Protein AF-A0A7V4UY70-F1 (afdb_monomer)

Secondary structure (DSSP, 8-state):
--GGGS--TT-EEEEEEE-TT--EEEEEEPPPEE-SSS-EE----SSHHHHHHHH--EEEEEEE-SSSSS-EEEEEEE------SSHHHHHHHHHHHHHH-HHHHHH-

Foldseek 3Di:
DFLVVADDPPKWKKKWFAAPVRRIDIDTADDWDDPGRADTDADDFPDDRVVRCVRPQWMKMWIGDPDPDRDTDIDIDGHPDDDDDDDVLLVNLVVLCVPPNNVRSVRD

Sequence (108 aa):
MKLAELFPEGGRGVIGTADQNGVVNLAVFAIPHVIDEETLAWGFTEGRSMQNLRLNPHASYLYLAPSRGHSGWRLALTLKQEVGEGELLAEIQSRAAEAAGPQAGSAI

Mean predicted aligned error: 2.85 Å

Solvent-accessible surface area (backbone atoms only — not comparable to full-atom values): 6433 Å² total; per-residue (Å²): 134,59,52,88,75,69,68,66,82,82,44,49,32,34,41,34,29,24,38,81,86,63,57,72,46,77,43,83,41,75,78,63,47,72,76,49,82,88,44,71,45,76,76,55,44,102,42,71,64,51,58,14,38,78,66,26,41,52,34,38,41,39,39,39,46,75,60,87,78,97,44,64,53,72,47,84,45,65,69,86,82,87,78,95,68,60,69,68,48,53,51,46,26,49,52,33,21,74,76,68,35,62,68,48,18,75,51,75

Nearest PDB structures (foldseek):
  1nrg-assembly1_A-2  TM=8.723E-01  e=3.492E-02  Homo sapiens
  6ymh-assembly1_BBB  TM=8.467E-01  e=3.941E-02  Escherichia coli K-12
  8qyt-assembly1_A-2  TM=8.332E-01  e=4.187E-02  Homo sapiens
  8qyw-assembly1_A-2  TM=7.760E-01  e=3.492E-02  Homo sapiens
  2ig6-assembly1_B  TM=7.554E-01  e=4.427E-01  Clostridium acetobutylicum

pLDDT: mean 95.32, std 3.79, range [74.06, 98.75]

Structure (mmCIF, N/CA/C/O backbone):
data_AF-A0A7V4UY70-F1
#
_entry.id   AF-A0A7V4UY70-F1
#
loop_
_atom_site.group_PDB
_atom_site.id
_atom_site.type_symbol
_atom_site.label_atom_id
_atom_site.label_alt_id
_atom_site.label_comp_id
_atom_site.label_asym_id
_atom_site.label_entity_id
_atom_site.label_seq_id
_atom_site.pdbx_PDB_ins_code
_atom_site.Cartn_x
_atom_site.Cartn_y
_atom_site.Cartn_z
_atom_site.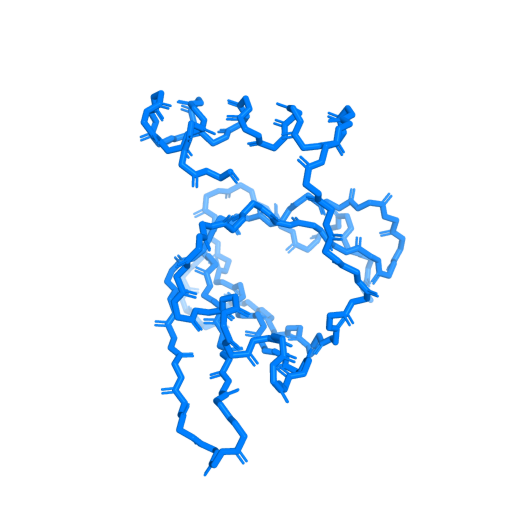occupancy
_atom_site.B_iso_or_equiv
_atom_site.auth_seq_id
_atom_site.auth_comp_id
_atom_site.auth_asym_id
_atom_site.auth_atom_id
_atom_site.pdbx_PDB_model_num
ATOM 1 N N . MET A 1 1 ? 11.320 -6.000 11.480 1.00 74.06 1 MET A N 1
ATOM 2 C CA . MET A 1 1 ? 11.792 -5.418 10.203 1.00 74.06 1 MET A CA 1
ATOM 3 C C . MET A 1 1 ? 11.284 -3.996 10.155 1.00 74.06 1 MET A C 1
ATOM 5 O O . MET A 1 1 ? 10.153 -3.793 10.576 1.00 74.06 1 MET A O 1
ATOM 9 N N . LYS A 1 2 ? 12.090 -3.033 9.709 1.00 89.06 2 LYS A N 1
ATOM 10 C CA . LYS A 1 2 ? 11.640 -1.642 9.584 1.00 89.06 2 LYS A CA 1
ATOM 11 C C . LYS A 1 2 ? 10.913 -1.471 8.257 1.00 89.06 2 LYS A C 1
ATOM 13 O O . LYS A 1 2 ? 11.446 -1.905 7.241 1.00 89.06 2 LYS A O 1
ATOM 18 N N . LEU A 1 3 ? 9.738 -0.835 8.247 1.00 92.56 3 LEU A N 1
ATOM 19 C CA . LEU A 1 3 ? 8.944 -0.660 7.020 1.00 92.56 3 LEU A CA 1
ATOM 20 C C . LEU A 1 3 ? 9.731 0.018 5.887 1.00 92.56 3 LEU A C 1
ATOM 22 O O . LEU A 1 3 ? 9.587 -0.368 4.732 1.00 92.56 3 LEU A O 1
ATOM 26 N N . ALA A 1 4 ? 10.626 0.952 6.217 1.00 91.62 4 ALA A N 1
ATOM 27 C CA . ALA A 1 4 ? 11.481 1.646 5.250 1.00 91.62 4 ALA A CA 1
ATOM 28 C C . ALA A 1 4 ? 12.423 0.722 4.448 1.00 91.62 4 ALA A C 1
ATOM 30 O O . ALA A 1 4 ? 12.876 1.091 3.371 1.00 91.62 4 ALA A O 1
ATOM 31 N N . GLU A 1 5 ? 12.714 -0.481 4.947 1.00 91.12 5 GLU A N 1
ATOM 32 C CA . GLU A 1 5 ? 13.615 -1.452 4.306 1.00 91.12 5 GLU A CA 1
ATOM 33 C C . GLU A 1 5 ? 12.842 -2.525 3.513 1.00 91.12 5 GLU A C 1
ATOM 35 O O . GLU A 1 5 ? 13.437 -3.379 2.856 1.00 91.12 5 GLU A O 1
ATOM 40 N N . LEU A 1 6 ? 11.506 -2.493 3.572 1.00 91.88 6 LEU A N 1
ATOM 41 C CA . LEU A 1 6 ? 10.619 -3.538 3.063 1.00 91.88 6 LEU A CA 1
ATOM 42 C C . LEU A 1 6 ? 10.131 -3.311 1.634 1.00 91.88 6 LEU A C 1
ATOM 44 O O . LEU A 1 6 ? 9.166 -3.954 1.248 1.00 91.88 6 LEU A O 1
ATOM 48 N N . PHE A 1 7 ? 10.695 -2.408 0.836 1.00 93.69 7 PHE A N 1
ATOM 49 C CA . PHE A 1 7 ? 10.182 -2.196 -0.524 1.00 93.69 7 PHE A CA 1
ATOM 50 C C . PHE A 1 7 ? 11.286 -1.827 -1.522 1.00 93.69 7 PHE A C 1
ATOM 52 O O . PHE A 1 7 ? 11.294 -0.710 -2.034 1.00 93.69 7 PHE A O 1
ATOM 59 N N . PRO A 1 8 ? 12.226 -2.744 -1.826 1.00 92.12 8 PRO A N 1
ATOM 60 C CA . PRO A 1 8 ? 13.203 -2.497 -2.880 1.00 92.12 8 PRO A CA 1
ATOM 61 C C . PRO A 1 8 ? 12.530 -2.209 -4.235 1.00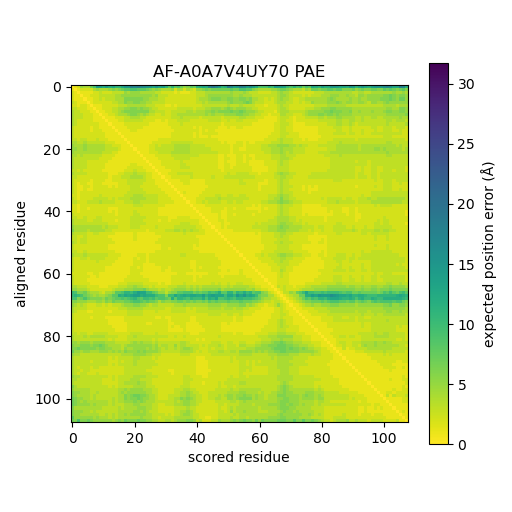 92.12 8 PRO A C 1
ATOM 63 O O . PRO A 1 8 ? 11.411 -2.651 -4.521 1.00 92.12 8 PRO A O 1
ATOM 66 N N . GLU A 1 9 ? 13.212 -1.458 -5.093 1.00 90.69 9 GLU A N 1
ATOM 67 C CA . GLU A 1 9 ? 12.687 -1.111 -6.415 1.00 90.69 9 GLU A CA 1
ATOM 68 C C . GLU A 1 9 ? 12.486 -2.347 -7.302 1.00 90.69 9 GLU A C 1
ATOM 70 O O . GLU A 1 9 ? 13.187 -3.349 -7.187 1.00 90.69 9 GLU A O 1
ATOM 75 N N . GLY A 1 10 ? 11.510 -2.288 -8.209 1.00 91.44 10 GLY A N 1
ATOM 76 C CA . GLY A 1 10 ? 11.231 -3.373 -9.157 1.00 91.44 10 GLY A CA 1
ATOM 77 C C . GLY A 1 10 ? 10.380 -4.524 -8.607 1.00 91.44 10 GLY A C 1
ATOM 78 O O . GLY A 1 10 ? 10.032 -5.429 -9.367 1.00 91.44 10 GLY A O 1
ATOM 79 N N . GLY A 1 11 ? 9.999 -4.491 -7.327 1.00 94.06 11 GLY A N 1
ATOM 80 C CA . GLY A 1 11 ? 9.050 -5.448 -6.756 1.00 94.06 11 GLY A CA 1
ATOM 81 C C . GLY A 1 11 ? 7.608 -5.278 -7.248 1.00 94.06 11 GLY A C 1
ATOM 82 O O . GLY A 1 11 ? 7.277 -4.396 -8.052 1.00 94.06 11 GLY A O 1
ATOM 83 N N . ARG A 1 12 ? 6.726 -6.154 -6.759 1.00 95.44 12 ARG A N 1
ATOM 84 C CA . ARG A 1 12 ? 5.288 -6.149 -7.077 1.00 95.44 12 ARG A CA 1
ATOM 85 C C . ARG A 1 12 ? 4.448 -6.282 -5.813 1.00 95.44 12 ARG A C 1
ATOM 87 O O . ARG A 1 12 ? 4.746 -7.116 -4.964 1.00 95.44 12 ARG A O 1
ATOM 94 N N . GLY A 1 13 ? 3.393 -5.478 -5.719 1.00 96.88 13 GLY A N 1
ATOM 95 C CA . GLY A 1 13 ? 2.430 -5.496 -4.624 1.00 96.88 13 GLY A CA 1
ATOM 96 C C . GLY A 1 13 ? 1.117 -6.161 -5.014 1.00 96.88 13 GLY A C 1
ATOM 97 O O . GLY A 1 13 ? 0.601 -5.936 -6.108 1.00 96.88 13 GLY A O 1
ATOM 98 N N . VAL A 1 14 ? 0.550 -6.949 -4.106 1.00 98.06 14 VAL A N 1
ATOM 99 C CA . VAL A 1 14 ? -0.822 -7.457 -4.197 1.00 98.06 14 VAL A CA 1
ATOM 100 C C . VAL A 1 14 ? -1.516 -7.187 -2.874 1.00 98.06 14 VAL A C 1
ATOM 102 O O . VAL A 1 14 ? -1.025 -7.607 -1.828 1.00 98.06 14 VAL A O 1
ATOM 105 N N . ILE A 1 15 ? -2.666 -6.517 -2.915 1.00 98.56 15 ILE A N 1
ATOM 106 C CA . ILE A 1 15 ? -3.502 -6.310 -1.736 1.00 98.56 15 ILE A CA 1
ATOM 107 C C . ILE A 1 15 ? -4.701 -7.250 -1.763 1.00 98.56 15 ILE A C 1
ATOM 109 O O . ILE A 1 15 ? -5.398 -7.379 -2.772 1.00 98.56 15 ILE A O 1
ATOM 113 N N . GLY A 1 16 ? -4.920 -7.917 -0.639 1.00 98.69 16 GLY A N 1
ATOM 114 C CA . GLY A 1 16 ? -6.076 -8.744 -0.365 1.00 98.69 16 GLY A CA 1
ATOM 115 C C . GLY A 1 16 ? -6.996 -8.085 0.643 1.00 98.69 16 GLY A C 1
ATOM 116 O O . GLY A 1 16 ? -6.550 -7.609 1.684 1.00 98.69 16 GLY A O 1
ATOM 117 N N . THR A 1 17 ? -8.281 -8.079 0.317 1.00 98.75 17 THR A N 1
ATOM 118 C CA . THR A 1 17 ? -9.379 -7.561 1.142 1.00 98.75 17 THR A CA 1
ATOM 119 C C . THR A 1 17 ? -10.526 -8.569 1.112 1.00 98.75 17 THR A C 1
ATOM 121 O O . THR A 1 17 ? -10.546 -9.464 0.264 1.00 98.75 17 THR A O 1
ATOM 124 N N . ALA A 1 18 ? -11.497 -8.436 2.007 1.00 98.75 18 ALA A N 1
ATOM 125 C CA . ALA A 1 18 ? -12.723 -9.224 1.963 1.00 98.75 18 ALA A CA 1
ATOM 126 C C . ALA A 1 18 ? -13.906 -8.360 2.390 1.00 98.75 18 ALA A C 1
ATOM 128 O O . ALA A 1 18 ? -13.731 -7.447 3.192 1.00 98.75 18 ALA A O 1
ATOM 129 N N . ASP A 1 19 ? -15.094 -8.644 1.866 1.00 98.19 19 ASP A N 1
ATOM 130 C CA . ASP A 1 19 ? -16.314 -8.015 2.373 1.00 98.19 19 ASP A CA 1
ATOM 131 C C . ASP A 1 19 ? -16.735 -8.603 3.739 1.00 98.19 19 ASP A C 1
ATOM 133 O O . ASP A 1 19 ? -16.099 -9.514 4.279 1.00 98.19 19 ASP A O 1
ATOM 137 N N . GLN A 1 20 ? -17.834 -8.091 4.300 1.00 97.50 20 GLN A N 1
ATOM 138 C CA . GLN A 1 20 ? -18.393 -8.546 5.581 1.00 97.50 20 GLN A CA 1
ATOM 139 C C . GLN A 1 20 ? -18.857 -10.016 5.591 1.00 97.50 20 GLN A C 1
ATOM 141 O O . GLN A 1 20 ? -19.008 -10.601 6.660 1.00 97.50 20 GLN A O 1
ATOM 146 N N . ASN A 1 21 ? -19.096 -10.615 4.418 1.00 97.94 21 ASN A N 1
ATOM 147 C CA . ASN A 1 21 ? -19.508 -12.014 4.276 1.00 97.94 21 ASN A CA 1
ATOM 148 C C . ASN A 1 21 ? -18.303 -12.946 4.058 1.00 97.94 21 ASN A C 1
ATOM 150 O O . ASN A 1 21 ? -18.478 -14.155 3.901 1.00 97.94 21 ASN A O 1
ATOM 154 N N . GLY A 1 22 ? -17.084 -12.399 4.022 1.00 97.25 22 GLY A N 1
ATOM 155 C CA . GLY A 1 22 ? -15.859 -13.148 3.765 1.00 97.25 22 GLY A CA 1
ATOM 156 C C . GLY A 1 22 ? -15.575 -13.396 2.282 1.00 97.25 22 GLY A C 1
ATOM 157 O O . GLY A 1 22 ? -14.723 -14.227 1.965 1.00 97.25 22 GLY A O 1
ATOM 158 N N . VAL A 1 23 ? -16.242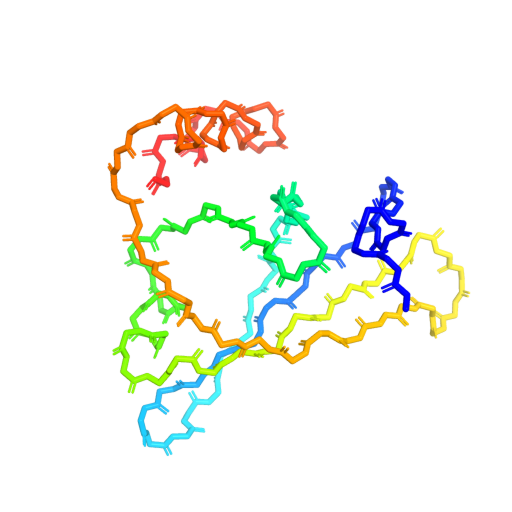 -12.696 1.356 1.00 98.44 23 VAL A N 1
ATOM 159 C CA . VAL A 1 23 ? -15.938 -12.810 -0.077 1.00 98.44 23 VAL A CA 1
ATOM 160 C C . VAL A 1 23 ? -14.627 -12.084 -0.369 1.00 98.44 23 VAL A C 1
ATOM 162 O O . VAL A 1 23 ? -14.545 -10.854 -0.337 1.00 98.44 23 VAL A O 1
ATOM 165 N N . VAL A 1 24 ? -13.591 -12.865 -0.666 1.00 98.44 24 VAL A N 1
ATOM 166 C CA . VAL A 1 24 ? -12.222 -12.377 -0.866 1.00 98.44 24 VAL A CA 1
ATOM 167 C C . VAL A 1 24 ? -12.063 -11.654 -2.207 1.00 98.44 24 VAL A C 1
ATOM 169 O O . VAL A 1 24 ? -12.646 -12.031 -3.224 1.00 98.44 24 VAL A O 1
ATOM 172 N N . ASN A 1 25 ? -11.221 -10.625 -2.206 1.00 98.50 25 ASN A N 1
ATOM 173 C CA . ASN A 1 25 ? -10.792 -9.857 -3.364 1.00 98.50 25 ASN A CA 1
ATOM 174 C C . ASN A 1 25 ? -9.266 -9.679 -3.342 1.00 98.50 25 ASN A C 1
ATOM 176 O O . ASN A 1 25 ? -8.698 -9.389 -2.290 1.00 98.50 25 ASN A O 1
ATOM 180 N N . LEU A 1 26 ? -8.615 -9.809 -4.501 1.00 98.44 26 LEU A N 1
ATOM 181 C CA . LEU A 1 26 ? -7.185 -9.548 -4.688 1.00 98.44 26 LEU A CA 1
ATOM 182 C C . LEU A 1 26 ? -6.996 -8.547 -5.829 1.00 98.44 26 LEU A C 1
ATOM 184 O O . LEU A 1 26 ? -7.621 -8.686 -6.879 1.00 98.44 26 LEU A O 1
ATOM 188 N N . ALA A 1 27 ? -6.102 -7.580 -5.649 1.00 97.50 27 ALA A N 1
ATOM 189 C CA . ALA A 1 27 ? -5.731 -6.625 -6.688 1.00 97.50 27 ALA A CA 1
ATOM 190 C C . ALA A 1 27 ? -4.219 -6.384 -6.689 1.00 97.50 27 ALA A C 1
ATOM 192 O O . ALA A 1 27 ? -3.601 -6.294 -5.627 1.00 97.50 27 ALA A O 1
ATOM 193 N N . VAL A 1 28 ? -3.626 -6.247 -7.879 1.00 96.31 28 VAL A N 1
ATOM 194 C CA . VAL A 1 28 ? -2.266 -5.705 -8.007 1.00 96.31 28 VAL A CA 1
ATOM 195 C C . VAL A 1 28 ? -2.312 -4.250 -7.555 1.00 96.31 28 VAL A C 1
ATOM 197 O O . VAL A 1 28 ? -3.169 -3.496 -8.009 1.00 96.31 28 VAL A O 1
ATOM 200 N N . PHE A 1 29 ? -1.417 -3.875 -6.648 1.00 94.62 29 PHE A N 1
ATOM 201 C CA . PHE A 1 29 ? -1.391 -2.549 -6.042 1.00 94.62 29 PHE A CA 1
ATOM 202 C C . PHE A 1 29 ? 0.012 -1.953 -6.085 1.00 94.62 29 PHE A C 1
ATOM 204 O O . PHE A 1 29 ? 1.012 -2.677 -6.147 1.00 94.62 29 PHE A O 1
ATOM 211 N N . ALA A 1 30 ? 0.071 -0.622 -6.062 1.00 94.00 30 ALA A N 1
ATOM 212 C CA . ALA A 1 30 ? 1.325 0.107 -5.988 1.00 94.00 30 ALA A CA 1
ATOM 213 C C . ALA A 1 30 ? 2.097 -0.241 -4.706 1.00 94.00 30 ALA A C 1
ATOM 215 O O . ALA A 1 30 ? 1.533 -0.694 -3.704 1.00 94.00 30 ALA A O 1
ATOM 216 N N . ILE A 1 31 ? 3.403 0.010 -4.745 1.00 95.38 31 ILE A N 1
ATOM 217 C CA . ILE A 1 31 ? 4.233 -0.012 -3.543 1.00 95.38 31 ILE A CA 1
ATOM 218 C C . ILE A 1 31 ? 3.753 1.108 -2.603 1.00 95.38 31 ILE A C 1
ATOM 220 O O . ILE A 1 31 ? 3.531 2.218 -3.090 1.00 95.38 31 ILE A O 1
ATOM 224 N N . PRO A 1 32 ? 3.548 0.843 -1.298 1.00 96.31 32 PRO A N 1
ATOM 225 C CA . PRO A 1 32 ? 3.061 1.859 -0.373 1.00 96.31 32 PRO A CA 1
ATOM 226 C C . PRO A 1 32 ? 4.028 3.023 -0.213 1.00 96.31 32 PRO A C 1
ATOM 228 O O . PRO A 1 32 ? 5.246 2.875 -0.316 1.00 96.31 32 PRO A O 1
ATOM 231 N N . HIS A 1 33 ? 3.469 4.150 0.199 1.00 95.50 33 HIS A N 1
ATOM 232 C CA . HIS A 1 33 ? 4.214 5.199 0.870 1.00 95.50 33 HIS A CA 1
ATOM 233 C C . HIS A 1 33 ? 4.428 4.786 2.328 1.00 95.50 33 HIS A C 1
ATOM 235 O O . HIS A 1 33 ? 3.474 4.446 3.029 1.00 95.50 33 HIS A O 1
ATOM 241 N N . VAL A 1 34 ? 5.679 4.799 2.782 1.00 96.38 34 VAL A N 1
ATOM 242 C CA . VAL A 1 34 ? 6.018 4.570 4.191 1.00 96.38 34 VAL A CA 1
ATOM 243 C C . VAL A 1 34 ? 5.880 5.897 4.926 1.00 96.38 34 VAL A C 1
ATOM 245 O O . VAL A 1 34 ? 6.588 6.844 4.595 1.00 96.38 34 VAL A O 1
ATOM 248 N N . ILE A 1 35 ? 4.959 5.968 5.887 1.00 96.12 35 ILE A N 1
ATOM 249 C CA . ILE A 1 35 ? 4.695 7.190 6.659 1.00 96.12 35 ILE A CA 1
ATOM 250 C C . ILE A 1 35 ? 5.578 7.230 7.906 1.00 96.12 35 ILE A C 1
ATOM 252 O O . ILE A 1 35 ? 6.231 8.233 8.180 1.00 96.12 35 ILE A O 1
ATOM 256 N N . ASP A 1 36 ? 5.610 6.123 8.644 1.00 96.19 36 ASP A N 1
ATOM 257 C CA . ASP A 1 36 ? 6.402 5.956 9.861 1.00 96.19 36 ASP A CA 1
ATOM 258 C C . ASP A 1 36 ? 6.759 4.469 10.071 1.00 96.19 36 ASP A C 1
ATOM 260 O O . ASP A 1 36 ? 6.726 3.668 9.133 1.00 96.19 36 ASP A O 1
ATOM 264 N N . GLU A 1 37 ? 7.157 4.093 11.288 1.00 95.94 37 GLU A N 1
ATOM 265 C CA . GLU A 1 37 ? 7.590 2.731 11.619 1.00 95.94 37 GLU A CA 1
ATOM 266 C C . GLU A 1 37 ? 6.474 1.677 11.521 1.00 95.94 37 GLU A C 1
ATOM 268 O O . GLU A 1 37 ? 6.787 0.496 11.356 1.00 95.94 37 GLU A O 1
ATOM 273 N N . GLU A 1 38 ? 5.201 2.081 11.577 1.00 95.75 38 GLU A N 1
ATOM 274 C CA . GLU A 1 38 ? 4.040 1.178 11.621 1.00 95.75 38 GLU A CA 1
ATOM 275 C C . GLU A 1 38 ? 2.929 1.544 10.616 1.00 95.75 38 GLU A C 1
ATOM 277 O O . GLU A 1 38 ? 1.988 0.771 10.421 1.00 95.75 38 GLU A O 1
ATOM 282 N N . THR A 1 39 ? 3.036 2.689 9.940 1.00 97.12 39 THR A N 1
ATOM 283 C CA . THR A 1 39 ? 1.996 3.231 9.060 1.00 97.12 39 THR A CA 1
ATOM 284 C C . THR A 1 39 ? 2.439 3.240 7.596 1.00 97.12 39 THR A C 1
ATOM 286 O O . THR A 1 39 ? 3.489 3.773 7.228 1.00 97.12 39 THR A O 1
ATOM 289 N N . LEU A 1 40 ? 1.576 2.696 6.736 1.00 97.69 40 LEU A N 1
ATOM 290 C CA . LEU A 1 40 ? 1.699 2.712 5.279 1.00 97.69 40 LEU A CA 1
ATOM 291 C C . LEU A 1 40 ? 0.493 3.428 4.667 1.00 97.69 40 LEU A C 1
ATOM 293 O O . LEU A 1 40 ? -0.607 3.364 5.219 1.00 97.69 40 LEU A O 1
ATOM 297 N N . ALA A 1 41 ? 0.686 4.055 3.510 1.00 97.38 41 ALA A N 1
ATOM 298 C CA . ALA A 1 41 ? -0.378 4.698 2.749 1.00 97.38 41 ALA A CA 1
ATOM 299 C C . ALA A 1 41 ? -0.372 4.258 1.282 1.00 97.38 41 ALA A C 1
ATOM 301 O O . ALA A 1 41 ? 0.676 4.006 0.684 1.00 97.38 41 ALA A O 1
ATOM 302 N N . TRP A 1 42 ? -1.565 4.201 0.699 1.00 97.38 42 TRP A N 1
ATOM 303 C CA . TRP A 1 42 ? -1.787 3.941 -0.717 1.00 97.38 42 TRP A CA 1
ATOM 304 C C . TRP A 1 42 ? -2.864 4.880 -1.243 1.00 97.38 42 TRP A C 1
ATOM 306 O O . TRP A 1 42 ? -3.766 5.268 -0.503 1.00 97.38 42 TRP A O 1
ATOM 316 N N . GLY A 1 43 ? -2.803 5.158 -2.541 1.00 96.38 43 GLY A N 1
ATOM 317 C CA . GLY A 1 43 ? -3.917 5.739 -3.274 1.00 96.38 43 GLY A CA 1
ATOM 318 C C . GLY A 1 43 ? -4.907 4.660 -3.685 1.00 96.38 43 GLY A C 1
ATOM 319 O O . GLY A 1 43 ? -4.516 3.652 -4.276 1.00 96.38 43 GLY A O 1
ATOM 320 N N . PHE A 1 44 ? -6.180 4.864 -3.370 1.00 96.31 44 PHE A N 1
ATOM 321 C CA . PHE A 1 44 ? -7.268 3.982 -3.770 1.00 96.31 44 PHE A CA 1
ATOM 322 C C . PHE A 1 44 ? -8.258 4.752 -4.625 1.00 96.31 44 PHE A C 1
ATOM 324 O O . PHE A 1 44 ? -8.593 5.882 -4.313 1.00 96.31 44 PHE A O 1
ATOM 331 N N . THR A 1 45 ? -8.784 4.090 -5.647 1.00 95.06 45 THR A N 1
ATOM 332 C CA . THR A 1 45 ? -10.004 4.541 -6.314 1.00 95.06 45 THR A CA 1
ATOM 333 C C . THR A 1 45 ? -11.234 4.069 -5.525 1.00 95.06 45 THR A C 1
ATOM 335 O O . THR A 1 45 ? -11.132 3.166 -4.684 1.00 95.06 45 THR A O 1
ATOM 338 N N . GLU A 1 46 ? -12.420 4.592 -5.853 1.00 95.25 46 GLU A N 1
ATOM 339 C CA . GLU A 1 46 ? -13.733 4.145 -5.338 1.00 9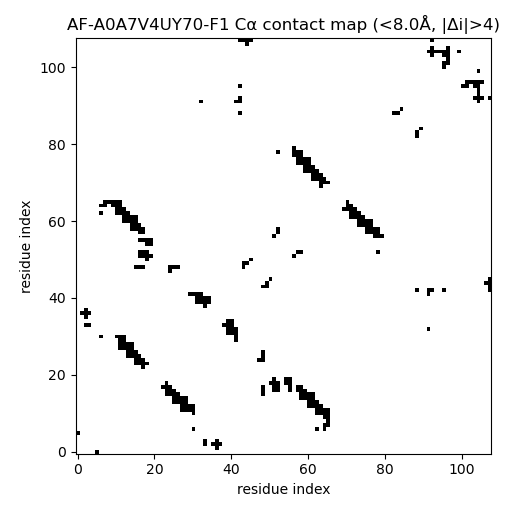5.25 46 GLU A CA 1
ATOM 340 C C . GLU A 1 46 ? -14.154 2.745 -5.851 1.00 95.25 46 GLU A C 1
ATOM 342 O O . GLU A 1 46 ? -15.256 2.515 -6.353 1.00 95.25 46 GLU A O 1
ATOM 347 N N . GLY A 1 47 ? -13.241 1.776 -5.765 1.00 96.06 47 GLY A N 1
ATOM 348 C CA . GLY A 1 47 ? -13.407 0.405 -6.228 1.00 96.06 47 GLY A CA 1
ATOM 349 C C . GLY A 1 47 ? -13.691 -0.601 -5.111 1.00 96.06 47 GLY A C 1
ATOM 350 O O . GLY A 1 47 ? -13.808 -0.279 -3.927 1.00 96.06 47 GLY A O 1
ATOM 351 N N . ARG A 1 48 ? -13.737 -1.882 -5.499 1.00 97.94 48 ARG A N 1
ATOM 352 C CA . ARG A 1 48 ? -14.090 -2.996 -4.604 1.00 97.94 48 ARG A CA 1
ATOM 353 C C . ARG A 1 48 ? -13.184 -3.113 -3.377 1.00 97.94 48 ARG A C 1
ATOM 355 O O . ARG A 1 48 ? -13.677 -3.414 -2.298 1.00 97.94 48 ARG A O 1
ATOM 362 N N . SER A 1 49 ? -11.878 -2.879 -3.517 1.00 98.19 49 SER A N 1
ATOM 363 C CA . SER A 1 49 ? -10.953 -2.968 -2.379 1.00 98.19 49 SER A CA 1
ATOM 364 C C . SER A 1 49 ? -11.264 -1.926 -1.301 1.00 98.19 49 SER A C 1
ATOM 366 O O . SER A 1 49 ? -11.258 -2.277 -0.126 1.00 98.19 49 SER A O 1
ATOM 368 N N . MET A 1 50 ? -11.585 -0.682 -1.680 1.00 97.88 50 MET A N 1
ATOM 369 C CA . MET A 1 50 ? -11.956 0.360 -0.715 1.00 97.88 50 MET A CA 1
ATOM 370 C C . MET A 1 50 ? -13.334 0.084 -0.097 1.00 97.88 50 MET A C 1
ATOM 372 O O . MET A 1 50 ? -13.494 0.156 1.118 1.00 97.88 50 MET A O 1
ATOM 376 N N . GLN A 1 51 ? -14.310 -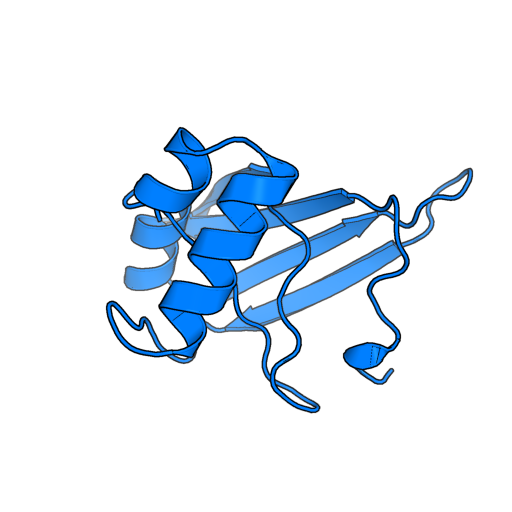0.343 -0.906 1.00 98.25 51 GLN A N 1
ATOM 377 C CA . GLN A 1 51 ? -15.627 -0.764 -0.405 1.00 98.25 51 GLN A CA 1
ATOM 378 C C .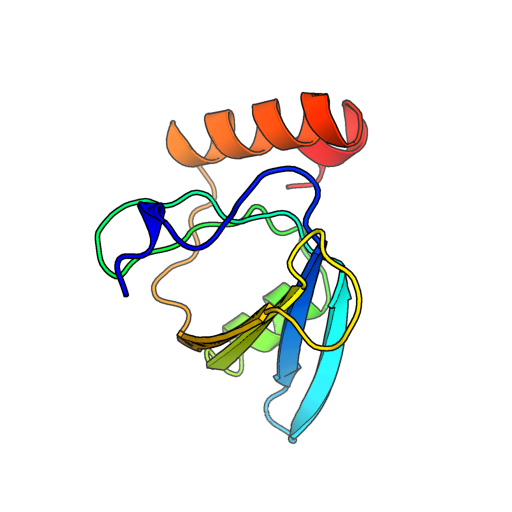 GLN A 1 51 ? -15.514 -1.899 0.624 1.00 98.25 51 GLN A C 1
ATOM 380 O O . GLN A 1 51 ? -16.153 -1.843 1.673 1.00 98.25 51 GLN A O 1
ATOM 385 N N . ASN A 1 52 ? -14.660 -2.893 0.360 1.00 98.62 52 ASN A N 1
ATOM 386 C CA . ASN A 1 52 ? -14.365 -3.959 1.312 1.00 98.62 52 ASN A CA 1
ATOM 387 C C . ASN A 1 52 ? -13.753 -3.402 2.603 1.00 98.62 52 ASN A C 1
ATOM 389 O O . ASN A 1 52 ? -14.239 -3.734 3.675 1.00 98.62 52 ASN A O 1
ATOM 393 N N . LEU A 1 53 ? -12.739 -2.533 2.510 1.00 98.50 53 LEU A N 1
ATOM 394 C CA . LEU A 1 53 ? -12.052 -1.964 3.677 1.00 98.50 53 LEU A CA 1
ATOM 395 C C . LEU A 1 53 ? -12.974 -1.149 4.598 1.00 98.50 53 LEU A C 1
ATOM 397 O O . LEU A 1 53 ? -12.821 -1.204 5.816 1.00 98.50 53 LEU A O 1
ATOM 401 N N . ARG A 1 54 ? -13.955 -0.432 4.038 1.00 97.88 54 ARG A N 1
ATOM 402 C CA . ARG A 1 54 ? -14.959 0.312 4.820 1.00 97.88 54 ARG A CA 1
ATOM 403 C C . ARG A 1 54 ? -15.906 -0.606 5.605 1.00 97.88 54 ARG A C 1
ATOM 405 O O . ARG A 1 54 ? -16.409 -0.202 6.648 1.00 97.88 54 ARG A O 1
ATOM 412 N N . LEU A 1 55 ? -16.153 -1.827 5.119 1.00 98.12 55 LEU A N 1
ATOM 413 C CA . LEU A 1 55 ? -17.008 -2.827 5.781 1.00 98.12 55 LEU A CA 1
ATOM 414 C C . LEU A 1 55 ? -16.217 -3.781 6.691 1.00 98.12 55 LEU A C 1
ATOM 416 O O . LEU A 1 55 ? -16.734 -4.267 7.693 1.00 98.12 55 LEU A O 1
ATOM 420 N N . ASN A 1 56 ? -14.969 -4.062 6.329 1.00 98.38 56 ASN A N 1
ATOM 421 C CA . ASN A 1 56 ? -14.039 -4.935 7.023 1.00 98.38 56 ASN A CA 1
ATOM 422 C C . ASN A 1 56 ? -12.632 -4.323 6.912 1.00 98.38 56 ASN A C 1
ATOM 424 O O . ASN A 1 56 ? -12.001 -4.438 5.859 1.00 98.38 56 ASN A O 1
ATOM 428 N N . PRO A 1 57 ? -12.102 -3.710 7.984 1.00 98.31 57 PRO A N 1
ATOM 429 C CA . PRO A 1 57 ? -10.872 -2.929 7.908 1.00 98.31 57 PRO A CA 1
ATOM 430 C C . PRO A 1 57 ? -9.615 -3.790 7.745 1.00 98.31 57 PRO A C 1
ATOM 432 O O . PRO A 1 57 ? -8.519 -3.242 7.672 1.00 98.31 57 PRO A O 1
ATOM 435 N N . HIS A 1 58 ? -9.721 -5.118 7.711 1.00 98.69 58 HIS A N 1
ATOM 436 C CA . HIS A 1 58 ? -8.565 -5.999 7.617 1.00 98.69 58 HIS A CA 1
ATOM 437 C C . HIS A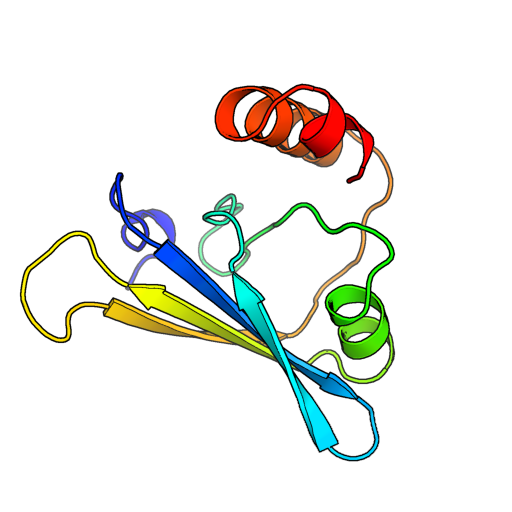 1 58 ? -8.124 -6.235 6.172 1.00 98.69 58 HIS A C 1
ATOM 439 O O . HIS A 1 58 ? -8.922 -6.546 5.285 1.00 98.69 58 HIS A O 1
ATOM 445 N N . ALA A 1 59 ? -6.812 -6.167 5.954 1.00 98.69 59 ALA A N 1
ATOM 446 C CA . ALA A 1 59 ? -6.190 -6.486 4.679 1.00 98.69 59 ALA A CA 1
ATOM 447 C C . ALA A 1 59 ? -4.899 -7.287 4.851 1.00 98.69 59 ALA A C 1
ATOM 449 O O . ALA A 1 59 ? -4.260 -7.290 5.904 1.00 98.69 59 ALA A O 1
ATOM 450 N N . SER A 1 60 ? -4.487 -7.949 3.773 1.00 98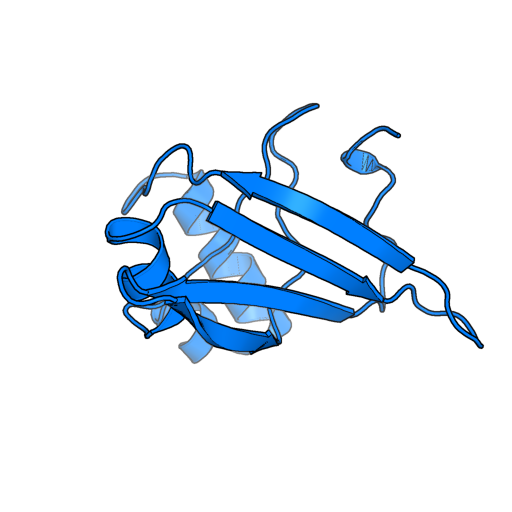.50 60 SER A N 1
ATOM 451 C CA . SER A 1 60 ? -3.145 -8.508 3.651 1.00 98.50 60 SER A CA 1
ATOM 452 C C . SER A 1 60 ? -2.459 -7.918 2.432 1.00 98.50 60 SER A C 1
ATOM 454 O O . SER A 1 60 ? -3.011 -7.958 1.338 1.00 98.50 60 SER A O 1
ATOM 456 N N . TYR A 1 61 ? -1.254 -7.388 2.603 1.00 98.44 61 TYR A N 1
ATOM 457 C CA . TYR A 1 61 ? -0.433 -6.928 1.491 1.00 98.44 61 TYR A CA 1
ATOM 458 C C . TYR A 1 61 ? 0.735 -7.888 1.288 1.00 98.44 61 TYR A C 1
ATOM 460 O O . TYR A 1 61 ? 1.578 -8.050 2.171 1.00 98.44 61 TYR A O 1
ATOM 468 N N . LEU A 1 62 ? 0.772 -8.542 0.131 1.00 97.62 62 LEU A N 1
ATOM 469 C CA . LEU A 1 62 ? 1.891 -9.357 -0.316 1.00 97.62 62 LEU A CA 1
ATOM 470 C C . LEU A 1 62 ? 2.809 -8.494 -1.175 1.00 97.62 62 LEU A C 1
ATOM 472 O O . LEU A 1 62 ? 2.396 -7.979 -2.212 1.00 97.62 62 LEU A O 1
ATOM 476 N N . TYR A 1 63 ? 4.070 -8.407 -0.775 1.00 97.38 63 TYR A N 1
ATOM 477 C CA . TYR A 1 63 ? 5.126 -7.870 -1.614 1.00 97.38 63 TYR A CA 1
ATOM 478 C C . TYR A 1 63 ? 5.988 -9.014 -2.145 1.00 97.38 63 TYR A C 1
ATOM 480 O O . TYR A 1 63 ? 6.520 -9.810 -1.369 1.00 97.38 63 TYR A O 1
ATOM 488 N N . LEU A 1 64 ? 6.134 -9.078 -3.466 1.00 95.56 64 LEU A N 1
ATOM 489 C CA . LEU A 1 64 ? 7.066 -9.962 -4.152 1.00 95.56 64 LEU A CA 1
ATOM 490 C C . LEU A 1 64 ? 8.341 -9.176 -4.465 1.00 95.56 64 LEU A C 1
ATOM 492 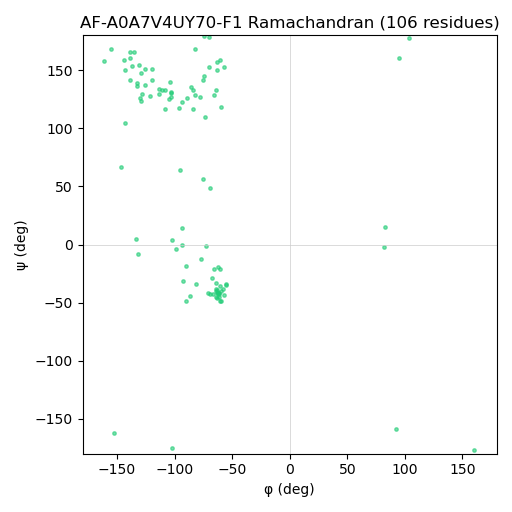O O . LEU A 1 64 ? 8.303 -8.194 -5.213 1.00 95.56 64 LEU A O 1
ATOM 496 N N . ALA A 1 65 ? 9.458 -9.614 -3.887 1.00 94.06 65 ALA A N 1
ATOM 497 C CA . ALA A 1 65 ? 10.757 -8.991 -4.093 1.00 94.06 65 ALA A CA 1
ATOM 498 C C . ALA A 1 65 ? 11.271 -9.236 -5.523 1.00 94.06 65 ALA A C 1
ATOM 500 O O . ALA A 1 65 ? 10.939 -10.257 -6.130 1.00 94.06 65 ALA A O 1
ATOM 501 N N . PRO A 1 66 ? 12.111 -8.336 -6.065 1.00 92.19 66 PRO A N 1
ATOM 502 C CA . PRO A 1 66 ? 12.668 -8.437 -7.416 1.00 92.19 66 PRO A CA 1
ATOM 503 C C . PRO A 1 66 ? 13.795 -9.487 -7.498 1.00 92.19 66 PRO A C 1
ATOM 505 O O . PRO A 1 66 ? 14.927 -9.184 -7.870 1.00 92.19 66 PRO A O 1
ATOM 508 N N . SER A 1 67 ? 13.530 -10.736 -7.113 1.00 90.25 67 SER A N 1
ATOM 509 C CA . SER A 1 67 ? 14.512 -11.825 -7.138 1.00 90.25 67 SER A CA 1
ATOM 510 C C . SER A 1 67 ? 13.904 -13.140 -7.633 1.00 90.25 67 SER A C 1
ATOM 512 O O . SER A 1 67 ? 12.690 -13.283 -7.774 1.00 90.25 67 SER A O 1
ATOM 514 N N . ARG A 1 68 ? 14.761 -14.115 -7.969 1.00 77.69 68 ARG A N 1
ATOM 515 C CA . ARG A 1 68 ? 14.312 -15.454 -8.382 1.00 77.69 68 ARG A CA 1
ATOM 516 C C . ARG A 1 68 ? 13.846 -16.253 -7.160 1.00 77.69 68 ARG A C 1
ATOM 518 O O . ARG A 1 68 ? 14.501 -16.232 -6.123 1.00 77.69 68 ARG A O 1
ATOM 525 N N . GLY A 1 69 ? 12.776 -17.030 -7.321 1.00 85.19 69 GLY A N 1
ATOM 526 C CA . GLY A 1 69 ? 12.223 -17.886 -6.267 1.00 85.19 69 GLY A CA 1
ATOM 527 C C . GLY A 1 69 ? 11.131 -17.201 -5.440 1.00 85.19 69 GLY A C 1
ATOM 528 O O . GLY A 1 69 ? 10.494 -16.257 -5.893 1.00 85.19 69 GLY A O 1
ATOM 529 N N . HIS A 1 70 ? 10.891 -17.704 -4.227 1.00 87.56 70 HIS A N 1
ATOM 530 C CA . HIS A 1 70 ? 9.810 -17.253 -3.342 1.00 87.56 70 HIS A CA 1
ATOM 531 C C . HIS A 1 70 ? 10.313 -16.209 -2.336 1.00 87.56 70 HIS A C 1
ATOM 533 O O . HIS A 1 70 ? 10.352 -16.464 -1.134 1.00 87.56 70 HIS A O 1
ATOM 539 N N . SER A 1 71 ? 10.748 -15.050 -2.832 1.00 91.69 71 SER A N 1
ATOM 540 C CA . SER A 1 71 ? 11.249 -13.958 -1.992 1.00 91.69 71 SER A CA 1
ATOM 541 C C . SER A 1 71 ? 10.206 -12.857 -1.846 1.00 91.69 71 SER A C 1
ATOM 543 O O . SER A 1 71 ? 9.700 -12.329 -2.835 1.00 91.69 71 SER A O 1
ATOM 545 N N . GLY A 1 72 ? 9.906 -12.483 -0.609 1.00 93.94 72 GLY A N 1
ATOM 546 C CA . GLY A 1 72 ? 8.899 -11.479 -0.300 1.00 93.94 72 GLY A CA 1
ATOM 547 C C . GLY A 1 72 ? 8.407 -11.587 1.135 1.00 93.94 72 GLY A C 1
ATOM 548 O O . GLY A 1 72 ? 8.867 -12.428 1.909 1.00 93.94 72 GLY A O 1
ATOM 549 N N . TRP A 1 73 ? 7.443 -10.748 1.484 1.00 95.12 73 TRP A N 1
ATOM 550 C CA . TRP A 1 73 ? 6.801 -10.750 2.797 1.00 95.12 73 TRP A CA 1
ATOM 551 C C . TRP A 1 73 ? 5.326 -10.414 2.661 1.00 95.12 73 TRP A C 1
ATOM 553 O O . TRP A 1 73 ? 4.874 -9.810 1.687 1.00 95.12 73 TRP A O 1
ATOM 563 N N . ARG A 1 74 ? 4.578 -10.819 3.684 1.00 96.12 74 ARG A N 1
ATOM 564 C CA . ARG A 1 74 ? 3.184 -10.439 3.864 1.00 96.12 74 ARG A CA 1
ATOM 565 C C . ARG A 1 74 ? 3.088 -9.516 5.057 1.00 96.12 74 ARG A C 1
ATOM 567 O O . ARG A 1 74 ? 3.622 -9.830 6.118 1.00 96.12 74 ARG A O 1
ATOM 574 N N . LEU A 1 75 ? 2.369 -8.425 4.874 1.00 97.44 75 LEU A N 1
ATOM 575 C CA . LEU A 1 75 ? 1.956 -7.539 5.945 1.00 97.44 75 LEU A CA 1
ATOM 576 C C . LEU A 1 75 ? 0.485 -7.819 6.243 1.00 97.44 75 LEU A C 1
ATOM 578 O O . LEU A 1 75 ? -0.333 -7.894 5.324 1.00 97.44 75 LEU A O 1
ATOM 582 N N . ALA A 1 76 ? 0.169 -8.018 7.519 1.00 98.06 76 ALA A N 1
ATOM 583 C CA . ALA A 1 76 ? -1.202 -7.992 8.009 1.00 98.06 76 ALA A CA 1
ATOM 584 C C . ALA A 1 76 ? -1.519 -6.547 8.390 1.00 98.06 76 ALA A C 1
ATOM 586 O O . ALA A 1 76 ? -0.753 -5.925 9.123 1.00 98.06 76 ALA A O 1
ATOM 587 N N . LEU A 1 77 ? -2.602 -6.012 7.843 1.00 98.44 77 LEU A N 1
ATOM 588 C CA . LEU A 1 77 ? -2.933 -4.598 7.912 1.00 98.44 77 LEU A CA 1
ATOM 589 C C . LEU A 1 77 ? -4.337 -4.417 8.483 1.00 98.44 77 LEU A C 1
ATOM 591 O O . LEU A 1 77 ? -5.222 -5.250 8.272 1.00 98.44 77 LEU A O 1
ATOM 595 N N . THR A 1 78 ? -4.534 -3.280 9.139 1.00 98.56 78 THR A N 1
ATOM 596 C CA . THR A 1 78 ? -5.850 -2.773 9.522 1.00 98.56 78 THR A CA 1
ATOM 597 C C . THR A 1 78 ? -5.955 -1.335 9.028 1.00 98.56 78 THR A C 1
ATOM 599 O O . THR A 1 78 ? -5.041 -0.543 9.264 1.00 98.56 78 THR A O 1
ATOM 602 N N . LEU A 1 79 ? -7.038 -0.994 8.329 1.00 98.44 79 LEU A N 1
ATOM 603 C CA . LEU A 1 79 ? -7.307 0.369 7.888 1.00 98.44 79 LEU A CA 1
ATOM 604 C C . LEU A 1 79 ? -7.404 1.280 9.116 1.00 98.44 79 LEU A C 1
ATOM 606 O O . LEU A 1 79 ? -8.271 1.097 9.968 1.00 98.44 79 LEU A O 1
ATOM 610 N N . LYS A 1 80 ? -6.504 2.262 9.190 1.00 97.88 80 LYS A N 1
ATOM 611 C CA . LYS A 1 80 ? -6.469 3.257 10.267 1.00 97.88 80 LYS A CA 1
ATOM 612 C C . LYS A 1 80 ? -7.377 4.447 9.970 1.00 97.88 80 LYS A C 1
ATOM 614 O O . LYS A 1 80 ? -8.084 4.910 10.856 1.00 97.88 80 LYS A O 1
ATOM 619 N N . GLN A 1 81 ? -7.328 4.948 8.738 1.00 96.69 81 GLN A N 1
ATOM 620 C CA . GLN A 1 81 ? -8.109 6.094 8.284 1.00 96.69 81 GLN A CA 1
ATOM 621 C C . GLN A 1 81 ? -8.174 6.137 6.758 1.00 96.69 81 GLN A C 1
ATOM 623 O O . GLN A 1 81 ? -7.294 5.607 6.079 1.00 96.69 81 GLN A O 1
ATOM 628 N N . GLU A 1 82 ? -9.185 6.830 6.253 1.00 96.38 82 GLU A N 1
ATOM 629 C CA . GLU A 1 82 ? -9.326 7.225 4.858 1.00 96.38 82 GLU A CA 1
ATOM 630 C C . GLU A 1 82 ? -9.231 8.754 4.784 1.00 96.38 82 GLU A C 1
ATOM 632 O O . GLU A 1 82 ? -9.832 9.447 5.606 1.00 96.38 82 GLU A O 1
ATOM 637 N N . VAL A 1 83 ? -8.447 9.280 3.843 1.00 94.62 83 VAL A N 1
ATOM 638 C CA . VAL A 1 83 ? -8.187 10.719 3.705 1.00 94.62 83 VAL A CA 1
ATOM 639 C C . VAL A 1 83 ? -8.435 11.123 2.256 1.00 94.62 83 VAL A C 1
ATOM 641 O O . VAL A 1 83 ? -7.817 10.561 1.357 1.00 94.62 83 VAL A O 1
ATOM 644 N N . GLY A 1 84 ? -9.328 12.093 2.045 1.00 93.75 84 GLY A N 1
ATOM 645 C CA . GLY A 1 84 ? -9.729 12.574 0.715 1.00 93.75 84 GLY A CA 1
ATOM 646 C C . GLY A 1 84 ? -9.104 13.907 0.290 1.00 93.75 84 GLY A C 1
ATOM 647 O O . GLY A 1 84 ? -9.455 14.428 -0.763 1.00 93.75 84 GLY A O 1
ATOM 648 N N . GLU A 1 85 ? -8.207 14.483 1.095 1.00 94.62 85 GLU A N 1
ATOM 649 C CA . GLU A 1 85 ? -7.558 15.768 0.810 1.00 94.62 85 GLU A CA 1
ATOM 650 C C . GLU A 1 85 ? -6.197 15.911 1.512 1.00 94.62 85 GLU A C 1
ATOM 652 O O . GLU A 1 85 ? -5.846 15.138 2.402 1.00 94.62 85 GLU A O 1
ATOM 657 N N . GLY A 1 86 ? -5.428 16.931 1.126 1.00 95.75 86 GLY A N 1
ATOM 658 C CA . GLY A 1 86 ? -4.169 17.299 1.777 1.00 95.75 86 GLY A CA 1
ATOM 659 C C . GLY A 1 86 ? -2.908 16.883 1.017 1.00 95.75 86 GLY A C 1
ATOM 660 O O . GLY A 1 86 ? -2.955 16.262 -0.044 1.00 95.75 86 GLY A O 1
ATOM 661 N N . GLU A 1 87 ? -1.757 17.260 1.574 1.00 95.94 87 GLU A N 1
ATOM 662 C CA . GLU A 1 87 ? -0.450 17.140 0.909 1.00 95.94 87 GLU A CA 1
ATOM 663 C C . GLU A 1 87 ? -0.064 15.687 0.611 1.00 95.94 87 GLU A C 1
ATOM 665 O O . GLU A 1 87 ? 0.436 15.396 -0.473 1.00 95.94 87 GLU A O 1
ATOM 670 N N . LEU A 1 88 ? -0.361 14.761 1.530 1.00 94.94 88 LEU A N 1
ATOM 671 C CA . LEU A 1 88 ? -0.080 13.339 1.328 1.00 94.94 88 LEU A CA 1
ATOM 672 C C . LEU A 1 88 ? -0.858 12.769 0.133 1.00 94.94 88 LEU A C 1
ATOM 674 O O . LEU A 1 88 ? -0.297 12.008 -0.654 1.00 94.94 88 LEU A O 1
ATOM 678 N N . LEU A 1 89 ? -2.134 13.141 -0.024 1.00 96.44 89 LEU A N 1
ATOM 679 C CA . LEU A 1 89 ? -2.930 12.699 -1.168 1.00 96.44 89 LEU A CA 1
ATOM 680 C C . LEU A 1 89 ? -2.351 13.255 -2.473 1.00 96.44 89 LEU A C 1
ATOM 682 O O . LEU A 1 89 ? -2.169 12.499 -3.425 1.00 96.44 89 LEU A O 1
ATOM 686 N N . ALA A 1 90 ? -1.994 14.541 -2.496 1.00 96.88 90 ALA A N 1
ATOM 687 C CA . ALA A 1 90 ? -1.383 15.165 -3.666 1.00 96.88 90 ALA A CA 1
ATOM 688 C C . ALA A 1 90 ? -0.057 14.486 -4.063 1.00 96.88 90 ALA A C 1
ATOM 690 O O . ALA A 1 90 ? 0.186 14.249 -5.248 1.00 96.88 90 ALA A O 1
ATOM 691 N N . GLU A 1 91 ? 0.780 14.108 -3.089 1.00 96.38 91 GLU A N 1
ATOM 692 C CA . GLU A 1 91 ? 2.014 13.359 -3.354 1.00 96.38 91 GLU A CA 1
ATOM 693 C C . GLU A 1 91 ? 1.721 11.980 -3.965 1.00 96.38 91 GLU A C 1
ATOM 695 O O . GLU A 1 91 ? 2.331 11.594 -4.966 1.00 96.38 91 GLU A O 1
ATOM 700 N N . ILE A 1 92 ? 0.764 11.242 -3.395 1.00 96.56 92 ILE A N 1
ATOM 701 C CA . ILE A 1 92 ? 0.357 9.919 -3.884 1.00 96.56 92 ILE A CA 1
ATOM 702 C C . ILE A 1 92 ? -0.186 10.008 -5.319 1.00 96.56 92 ILE A C 1
ATOM 704 O O . ILE A 1 92 ? 0.204 9.208 -6.173 1.00 96.56 92 ILE A O 1
ATOM 708 N N . GLN A 1 93 ? -1.042 10.992 -5.610 1.00 96.81 93 GLN A N 1
ATOM 709 C CA . GLN A 1 93 ? -1.578 11.232 -6.953 1.00 96.81 93 GLN A CA 1
ATOM 710 C C . GLN A 1 93 ? -0.462 11.560 -7.955 1.00 96.81 93 GLN A C 1
ATOM 712 O O . GLN A 1 93 ? -0.457 11.014 -9.061 1.00 96.81 93 GLN A O 1
ATOM 717 N N . SER A 1 94 ? 0.517 12.389 -7.567 1.00 96.75 94 SER A N 1
ATOM 718 C CA . SER A 1 94 ? 1.683 12.704 -8.407 1.00 96.75 94 SER A CA 1
ATOM 719 C C . SER A 1 94 ? 2.487 11.449 -8.744 1.00 96.75 94 SER A C 1
ATOM 721 O O . SER A 1 94 ? 2.756 11.181 -9.915 1.00 96.75 94 SER A O 1
ATOM 723 N N . ARG A 1 95 ? 2.808 10.616 -7.745 1.00 94.81 95 ARG A N 1
ATOM 724 C CA . ARG A 1 95 ? 3.552 9.368 -7.983 1.00 94.81 95 ARG A CA 1
ATOM 725 C C . ARG A 1 95 ? 2.776 8.380 -8.844 1.00 94.81 95 ARG A C 1
ATOM 727 O O . ARG A 1 95 ? 3.362 7.705 -9.689 1.00 94.81 95 ARG A O 1
ATOM 734 N N . ALA A 1 96 ? 1.462 8.286 -8.658 1.00 94.88 96 ALA A N 1
ATOM 735 C CA . ALA A 1 96 ? 0.616 7.453 -9.504 1.00 94.88 96 ALA A CA 1
ATOM 736 C C . ALA A 1 96 ? 0.601 7.953 -10.957 1.00 94.88 96 ALA A C 1
ATOM 738 O O . ALA A 1 96 ? 0.682 7.139 -11.879 1.00 94.88 96 ALA A O 1
ATOM 739 N N . ALA A 1 97 ? 0.569 9.272 -11.168 1.00 96.25 97 ALA A N 1
ATOM 740 C CA . ALA A 1 97 ? 0.670 9.867 -12.495 1.00 96.25 97 ALA A CA 1
ATOM 741 C C . ALA A 1 97 ? 2.014 9.559 -13.175 1.00 96.25 97 ALA A C 1
ATOM 743 O O . ALA A 1 97 ? 2.037 9.218 -14.357 1.00 96.25 97 ALA A O 1
ATOM 744 N N . GLU A 1 98 ? 3.118 9.620 -12.430 1.00 94.44 98 GLU A N 1
ATOM 745 C CA . GLU A 1 98 ? 4.456 9.272 -12.923 1.00 94.44 98 GLU A CA 1
ATOM 746 C C . GLU A 1 98 ? 4.589 7.779 -13.253 1.00 94.44 98 GLU A C 1
ATOM 748 O O . GLU A 1 98 ? 5.148 7.415 -14.288 1.00 94.44 98 GLU A O 1
ATOM 753 N N . ALA A 1 99 ? 4.058 6.903 -12.396 1.00 90.38 99 ALA A N 1
ATOM 754 C CA . ALA A 1 99 ? 4.226 5.457 -12.526 1.00 90.38 99 ALA A CA 1
ATOM 755 C C . ALA A 1 99 ? 3.260 4.803 -13.529 1.00 90.38 99 ALA A C 1
ATOM 757 O O . ALA A 1 99 ? 3.615 3.805 -14.159 1.00 90.38 99 ALA A O 1
ATOM 758 N N . ALA A 1 100 ? 2.033 5.319 -13.650 1.00 91.06 100 ALA A N 1
ATOM 759 C CA . ALA A 1 100 ? 0.940 4.683 -14.394 1.00 91.06 100 ALA A CA 1
ATOM 760 C C . ALA A 1 100 ? 0.169 5.638 -15.328 1.00 91.06 100 ALA A C 1
ATOM 762 O O . ALA A 1 100 ? -0.798 5.223 -15.969 1.00 91.06 100 ALA A O 1
ATOM 763 N N . GLY A 1 101 ? 0.614 6.889 -15.454 1.00 95.25 101 GLY A N 1
ATOM 764 C CA . GLY A 1 101 ? 0.037 7.897 -16.340 1.00 95.25 101 GLY A CA 1
ATOM 765 C C . GLY A 1 101 ? -0.993 8.804 -15.652 1.00 95.25 101 GLY A C 1
ATOM 766 O O . GLY A 1 101 ? -1.561 8.437 -14.621 1.00 95.25 101 GLY A O 1
ATOM 767 N N . PRO A 1 102 ? -1.286 9.990 -16.223 1.00 95.56 102 PRO A N 1
ATOM 768 C CA . PRO A 1 102 ? -2.101 11.018 -15.568 1.00 95.56 102 PRO A CA 1
ATOM 769 C C . PRO A 1 102 ? -3.483 10.539 -15.113 1.00 95.56 102 PRO A C 1
ATOM 771 O O . PRO A 1 102 ? -3.966 10.960 -14.067 1.00 95.56 102 PRO A O 1
ATOM 774 N N . GLN A 1 103 ? -4.105 9.623 -15.862 1.00 94.75 103 GLN A N 1
ATOM 775 C CA . GLN A 1 103 ? -5.417 9.077 -15.513 1.00 94.75 103 GLN A CA 1
ATOM 776 C C . GLN A 1 103 ? -5.391 8.296 -14.196 1.00 94.75 103 GLN A C 1
ATOM 778 O O . GLN A 1 103 ? -6.380 8.317 -13.473 1.00 94.75 103 GLN A O 1
ATOM 783 N N . ALA A 1 104 ? -4.280 7.625 -13.875 1.00 92.56 104 ALA A N 1
ATOM 784 C CA . ALA A 1 104 ? -4.135 6.912 -12.612 1.00 92.56 104 ALA A CA 1
ATOM 785 C C . ALA A 1 104 ? -4.047 7.888 -11.433 1.00 92.56 104 ALA A C 1
ATOM 787 O O . ALA A 1 104 ? -4.715 7.681 -10.426 1.00 92.56 104 ALA A O 1
ATOM 788 N N . GLY A 1 105 ? -3.283 8.975 -11.590 1.00 94.06 105 GLY A N 1
ATOM 789 C CA . GLY A 1 105 ? -3.193 10.035 -10.586 1.00 94.06 105 GLY A CA 1
ATOM 790 C C . GLY A 1 105 ? -4.535 10.714 -10.320 1.00 94.06 105 GLY A C 1
ATOM 791 O O . GLY A 1 105 ? -4.881 10.929 -9.170 1.00 94.06 105 GLY A O 1
ATOM 792 N N . SER A 1 106 ? -5.326 10.997 -11.359 1.00 94.38 106 SER A N 1
ATOM 793 C CA . SER A 1 106 ? -6.646 11.631 -11.201 1.00 94.38 106 SER A CA 1
ATOM 794 C C . SER A 1 106 ? -7.763 10.697 -10.719 1.00 94.38 106 SER A C 1
ATOM 796 O O . SER A 1 106 ? -8.851 11.180 -10.421 1.00 94.38 106 SER A O 1
ATOM 798 N N . ALA A 1 107 ? -7.551 9.378 -10.722 1.00 92.81 107 ALA A N 1
ATOM 799 C CA . ALA A 1 107 ? -8.570 8.399 -10.328 1.00 92.81 107 ALA A CA 1
ATOM 800 C C . ALA A 1 107 ? -8.553 8.059 -8.829 1.00 92.81 107 ALA A C 1
ATOM 802 O O . ALA A 1 107 ? -9.523 7.476 -8.337 1.00 92.81 107 ALA A O 1
ATOM 803 N N . ILE A 1 108 ? -7.437 8.358 -8.160 1.00 90.69 108 ILE A N 1
ATOM 804 C CA . ILE A 1 108 ? -7.238 8.263 -6.709 1.00 90.69 108 ILE A CA 1
ATOM 805 C C . ILE A 1 108 ? -7.827 9.513 -6.066 1.00 90.69 108 ILE A C 1
ATOM 807 O O . ILE A 1 108 ? -8.581 9.364 -5.089 1.00 90.69 108 ILE A O 1
#

Radius of gyration: 13.85 Å; Cα contacts (8 Å, |Δi|>4): 178; chains: 1; bounding box: 34×35×28 Å